Protein AF-A0A7V1PQP9-F1 (afdb_monomer)

Nearest PDB structures (foldseek):
  2hl7-assembly1_A  TM=8.740E-01  e=7.102E-02  Pseudomonas aeruginosa
  9dby-assembly1_M  TM=8.207E-01  e=6.586E+00  Homo sapiens
  2cr8-assembly1_A  TM=5.522E-01  e=7.020E+00  Homo sapiens

Structure (mmCIF, N/CA/C/O backbone):
data_AF-A0A7V1PQP9-F1
#
_entry.id   AF-A0A7V1PQP9-F1
#
loop_
_atom_site.group_PDB
_atom_site.id
_atom_site.type_symbol
_atom_site.label_atom_id
_atom_site.label_alt_id
_atom_site.label_comp_id
_atom_site.label_asym_id
_atom_site.label_entity_id
_atom_site.label_seq_id
_atom_site.pdbx_PDB_ins_code
_atom_site.Cartn_x
_atom_site.Cartn_y
_atom_site.Cartn_z
_atom_site.occupancy
_atom_site.B_iso_or_equiv
_atom_site.auth_seq_id
_atom_site.auth_comp_id
_atom_site.auth_asym_id
_atom_site.auth_atom_id
_atom_site.pdbx_PDB_model_num
ATOM 1 N N . MET A 1 1 ? -39.124 15.848 66.288 1.00 84.12 1 MET A N 1
ATOM 2 C CA . MET A 1 1 ? -38.885 15.617 67.729 1.00 84.12 1 MET A CA 1
ATOM 3 C C . MET A 1 1 ? -37.393 15.446 67.979 1.00 84.12 1 MET A C 1
ATOM 5 O O . MET A 1 1 ? -36.711 14.913 67.108 1.00 84.12 1 MET A O 1
ATOM 9 N N . LYS A 1 2 ? -36.866 15.907 69.118 1.00 90.12 2 LYS A N 1
ATOM 10 C CA . LYS A 1 2 ? -35.464 15.649 69.488 1.00 90.12 2 LYS A CA 1
ATOM 11 C C . LYS A 1 2 ? -35.349 14.283 70.155 1.00 90.12 2 LYS A C 1
ATOM 13 O O . LYS A 1 2 ? -36.202 13.921 70.957 1.00 90.12 2 LYS A O 1
ATOM 18 N N . CYS A 1 3 ? -34.314 13.527 69.805 1.00 91.19 3 CYS A N 1
ATOM 19 C CA . CYS A 1 3 ? -34.041 12.244 70.441 1.00 91.19 3 CYS A CA 1
ATOM 20 C C . CYS A 1 3 ? -33.545 12.439 71.876 1.00 91.19 3 CYS A C 1
ATOM 22 O O . CYS A 1 3 ? -32.554 13.130 72.073 1.00 91.19 3 CYS A O 1
ATOM 24 N N . SER A 1 4 ? -34.178 11.781 72.848 1.00 89.06 4 SER A N 1
ATOM 25 C CA . SER A 1 4 ? -33.763 11.798 74.259 1.00 89.06 4 SER A CA 1
ATOM 26 C C . SER A 1 4 ? -32.367 11.210 74.494 1.00 89.06 4 SER A C 1
ATOM 28 O O . SER A 1 4 ? -31.714 11.575 75.462 1.00 89.06 4 SER A O 1
ATOM 30 N N . ASN A 1 5 ? -31.897 10.326 73.607 1.00 90.81 5 ASN A N 1
ATOM 31 C CA . ASN A 1 5 ? -30.617 9.634 73.767 1.00 90.81 5 ASN A CA 1
ATOM 32 C C . ASN A 1 5 ? -29.427 10.364 73.109 1.00 90.81 5 ASN A C 1
ATOM 34 O O . ASN A 1 5 ? -28.323 10.352 73.634 1.00 90.81 5 ASN A O 1
ATOM 38 N N . CYS A 1 6 ? -29.618 11.004 71.949 1.00 92.62 6 CYS A N 1
ATOM 39 C CA . CYS A 1 6 ? -28.510 11.633 71.200 1.00 92.62 6 CYS A CA 1
ATOM 40 C C . CYS A 1 6 ? -28.783 13.068 70.733 1.00 92.62 6 CYS A C 1
ATOM 42 O O . CYS A 1 6 ? -27.999 13.632 69.975 1.00 92.62 6 CYS A O 1
ATOM 44 N N . ASN A 1 7 ? -29.913 13.656 71.133 1.00 90.12 7 ASN A N 1
ATOM 45 C CA . ASN A 1 7 ? -30.341 15.016 70.793 1.00 90.12 7 ASN A CA 1
ATOM 46 C C . ASN A 1 7 ? -30.524 15.331 69.297 1.00 90.12 7 ASN A C 1
ATOM 48 O O . ASN A 1 7 ? -30.863 16.464 68.951 1.00 90.12 7 ASN A O 1
ATOM 52 N N . THR A 1 8 ? -30.396 14.350 68.398 1.00 93.88 8 THR A N 1
ATOM 53 C CA . THR A 1 8 ? -30.657 14.542 66.965 1.00 93.88 8 THR A CA 1
ATOM 54 C C . THR A 1 8 ? -32.113 14.941 66.705 1.00 93.88 8 THR A C 1
ATOM 56 O O . THR A 1 8 ? -33.050 14.345 67.251 1.00 93.88 8 THR A O 1
ATOM 59 N N . GLN A 1 9 ? -32.308 15.933 65.832 1.00 93.31 9 GLN A N 1
ATOM 60 C CA . GLN A 1 9 ? -33.624 16.358 65.362 1.00 93.31 9 GLN A CA 1
ATOM 61 C C . GLN A 1 9 ? -34.168 15.352 64.336 1.00 93.31 9 GLN A C 1
ATOM 63 O O . GLN A 1 9 ? -33.623 15.201 63.248 1.00 93.31 9 GLN A O 1
ATOM 68 N N . ASN A 1 10 ? -35.261 14.679 64.686 1.00 89.38 10 ASN A N 1
ATOM 69 C CA . ASN A 1 10 ? -35.972 13.720 63.838 1.00 89.38 10 ASN A CA 1
ATOM 70 C C . ASN A 1 10 ? -37.313 14.297 63.362 1.00 89.38 10 ASN A C 1
ATOM 72 O O . ASN A 1 10 ? -37.837 15.242 63.971 1.00 89.38 10 ASN A O 1
ATOM 76 N N . LYS A 1 11 ? -37.912 13.711 62.315 1.00 89.00 11 LYS A N 1
ATOM 77 C CA . LYS A 1 11 ? -39.291 14.049 61.918 1.00 89.00 11 LYS A CA 1
ATOM 78 C C . LYS A 1 11 ? -40.266 13.663 63.041 1.00 89.00 11 LYS A C 1
ATOM 80 O O . LYS A 1 11 ? -39.960 12.816 63.878 1.00 89.00 11 LYS A O 1
ATOM 85 N N . SER A 1 12 ? -41.405 14.342 63.133 1.00 79.25 12 SER A N 1
ATOM 86 C CA . SER A 1 12 ? -42.381 14.167 64.224 1.00 79.25 12 SER A CA 1
ATOM 87 C C . SER A 1 12 ? -43.150 12.844 64.178 1.00 79.25 12 SER A C 1
ATOM 89 O O . SER A 1 12 ? -43.737 12.461 65.176 1.00 79.25 12 SER A O 1
ATOM 91 N N . ASP A 1 13 ? -43.124 12.145 63.050 1.00 81.75 13 ASP A N 1
ATOM 92 C CA . ASP A 1 13 ? -43.751 10.843 62.799 1.00 81.75 13 ASP A CA 1
ATOM 93 C C . ASP A 1 13 ? -42.739 9.681 62.797 1.00 81.75 13 ASP A C 1
ATOM 95 O O . ASP A 1 13 ? -43.087 8.526 62.544 1.00 81.75 13 ASP A O 1
ATOM 99 N N . SER A 1 14 ? -41.460 9.974 63.055 1.00 82.56 14 SER A N 1
ATOM 100 C CA . SER A 1 14 ? -40.412 8.955 63.073 1.00 82.56 14 SER A CA 1
ATOM 101 C C . SER A 1 14 ? -40.636 7.992 64.234 1.00 82.56 14 SER A C 1
ATOM 103 O O . SER A 1 14 ? -40.769 8.421 65.374 1.00 82.56 14 SER A O 1
ATOM 105 N N . LYS A 1 15 ? -40.628 6.684 63.954 1.00 89.06 15 LYS A N 1
ATOM 106 C CA . LYS A 1 15 ? -40.717 5.626 64.982 1.00 89.06 15 LYS A CA 1
ATOM 107 C C . LYS A 1 15 ? -39.369 5.328 65.648 1.00 89.06 15 LYS A C 1
ATOM 109 O O . LYS A 1 15 ? -39.320 4.745 66.727 1.00 89.06 15 LYS A O 1
ATOM 114 N N . VAL A 1 16 ? -38.269 5.716 64.999 1.00 91.94 16 VAL A N 1
ATOM 115 C CA . VAL A 1 16 ? -36.890 5.453 65.435 1.00 91.94 16 VAL A CA 1
ATOM 116 C C . VAL A 1 16 ? -36.002 6.652 65.094 1.00 91.94 16 VAL A C 1
ATOM 118 O O . VAL A 1 16 ? -36.220 7.310 64.077 1.00 91.94 16 VAL A O 1
ATOM 121 N N . CYS A 1 17 ? -35.011 6.946 65.937 1.00 91.12 17 CYS A N 1
ATOM 122 C CA . CYS A 1 17 ? -34.023 7.992 65.696 1.00 91.12 17 CYS A CA 1
ATOM 123 C C . CYS A 1 17 ? -33.083 7.623 64.540 1.00 91.12 17 CYS A C 1
ATOM 125 O O . CYS A 1 17 ? -32.453 6.566 64.573 1.00 91.12 17 CYS A O 1
ATOM 127 N N . ILE A 1 18 ? -32.915 8.533 63.578 1.00 90.56 18 ILE A N 1
ATOM 128 C CA . ILE A 1 18 ? -32.059 8.340 62.398 1.00 90.56 18 ILE A CA 1
ATOM 129 C C . ILE A 1 18 ? -30.568 8.205 62.730 1.00 90.56 18 ILE A C 1
ATOM 131 O O . ILE A 1 18 ? -29.823 7.665 61.924 1.00 90.56 18 ILE A O 1
ATOM 135 N N . ASN A 1 19 ? -30.129 8.716 63.884 1.00 87.75 19 ASN A N 1
ATOM 136 C CA . ASN A 1 19 ? -28.709 8.784 64.228 1.00 87.75 19 ASN A CA 1
ATOM 137 C C . ASN A 1 19 ? -28.269 7.671 65.189 1.00 87.75 19 ASN A C 1
ATOM 139 O O . ASN A 1 19 ? -27.222 7.072 64.990 1.00 87.75 19 ASN A O 1
ATOM 143 N N . CYS A 1 20 ? -29.060 7.365 66.222 1.00 91.62 20 CYS A N 1
ATOM 144 C CA . CYS A 1 20 ? -28.665 6.387 67.247 1.00 91.62 20 CYS A CA 1
ATOM 145 C C . CYS A 1 20 ? -29.559 5.142 67.328 1.00 91.62 20 CYS A C 1
ATOM 147 O O . CYS A 1 20 ? -29.330 4.288 68.179 1.00 91.62 20 CYS A O 1
ATOM 149 N N . GLY A 1 21 ? -30.609 5.040 66.505 1.00 86.25 21 GLY A N 1
ATOM 150 C CA . GLY A 1 21 ? -31.500 3.874 66.508 1.00 86.25 21 GLY A CA 1
ATOM 151 C C . GLY A 1 21 ? -32.444 3.767 67.716 1.00 86.25 21 GLY A C 1
ATOM 152 O O . GLY A 1 21 ? -33.155 2.773 67.845 1.00 86.25 21 GLY A O 1
ATOM 153 N N . HIS A 1 22 ? -32.495 4.775 68.595 1.00 89.62 22 HIS A N 1
ATOM 154 C CA . HIS A 1 22 ? -33.421 4.802 69.733 1.00 89.62 22 HIS A CA 1
ATOM 155 C C . HIS A 1 22 ? -34.880 4.859 69.252 1.00 89.62 22 HIS A C 1
ATOM 157 O O . HIS A 1 22 ? -35.242 5.754 68.485 1.00 89.62 22 HIS A O 1
ATOM 163 N N . LYS A 1 23 ? -35.721 3.921 69.702 1.00 90.44 23 LYS A N 1
ATOM 164 C CA . LYS A 1 23 ? -37.155 3.887 69.373 1.00 90.44 23 LYS A CA 1
ATOM 165 C C . LYS A 1 23 ? -37.903 4.969 70.144 1.00 90.44 23 LYS A C 1
ATOM 167 O O . LYS A 1 23 ? -37.612 5.208 71.310 1.00 90.44 23 LYS A O 1
ATOM 172 N N . PHE A 1 24 ? -38.850 5.629 69.497 1.00 85.62 24 PHE A N 1
ATOM 173 C CA . PHE A 1 24 ? -39.747 6.559 70.174 1.00 85.62 24 PHE A CA 1
ATOM 174 C C . PHE A 1 24 ? -40.968 5.778 70.655 1.00 85.62 24 PHE A C 1
ATOM 176 O O . PHE A 1 24 ? -41.571 5.046 69.871 1.00 85.62 24 PHE A O 1
ATOM 183 N N . GLU A 1 25 ? -41.306 5.893 71.936 1.00 76.19 25 GLU A N 1
ATOM 184 C CA . GLU A 1 25 ? -42.534 5.308 72.471 1.00 76.19 25 GLU A CA 1
ATOM 185 C C . GLU A 1 25 ? -43.719 6.051 71.847 1.00 76.19 25 GLU A C 1
ATOM 187 O O . GLU A 1 25 ? -43.889 7.258 72.029 1.00 76.19 25 GLU A O 1
ATOM 192 N N . THR A 1 26 ? -44.496 5.355 71.018 1.00 64.06 26 THR A N 1
ATOM 193 C CA . THR A 1 26 ? -45.727 5.900 70.450 1.00 64.06 26 THR A CA 1
ATOM 194 C C . THR A 1 26 ? -46.783 5.921 71.542 1.00 64.06 26 THR A C 1
ATOM 196 O O . THR A 1 26 ? -47.067 4.892 72.151 1.00 64.06 26 THR A O 1
ATOM 199 N N . ALA A 1 27 ? -47.354 7.096 71.788 1.00 46.62 27 ALA A N 1
ATOM 200 C CA . ALA A 1 27 ? -48.480 7.268 72.688 1.00 46.62 27 ALA A CA 1
ATOM 201 C C . ALA A 1 27 ? -49.741 6.620 72.091 1.00 46.62 27 ALA A C 1
ATOM 203 O O . ALA A 1 27 ? -50.547 7.302 71.470 1.00 46.62 27 ALA A O 1
ATOM 204 N N . ASP A 1 28 ? -49.913 5.317 72.296 1.00 48.81 28 ASP A N 1
ATOM 205 C CA . ASP A 1 28 ? -51.232 4.686 72.299 1.00 48.81 28 ASP A CA 1
ATOM 206 C C . ASP A 1 28 ? -51.673 4.585 73.762 1.00 48.81 28 ASP A C 1
ATOM 208 O O . ASP A 1 28 ? -51.460 3.573 74.423 1.00 48.81 28 ASP A O 1
ATOM 212 N N . ASN A 1 29 ? -52.245 5.669 74.290 1.00 47.72 29 ASN A N 1
ATOM 213 C CA . ASN A 1 29 ? -52.924 5.649 75.582 1.00 47.72 29 ASN A CA 1
ATOM 214 C C . ASN A 1 29 ? -54.372 6.128 75.421 1.00 47.72 29 ASN A C 1
ATOM 216 O O . ASN A 1 29 ? -54.618 7.173 74.824 1.00 47.72 29 ASN A O 1
ATOM 220 N N . ASN A 1 30 ? -55.271 5.387 76.076 1.00 41.75 30 ASN A N 1
ATOM 221 C CA . ASN A 1 30 ? -56.674 5.668 76.403 1.00 41.75 30 ASN A CA 1
ATOM 222 C C . ASN A 1 30 ? -57.764 5.344 75.371 1.00 41.75 30 ASN A C 1
ATOM 224 O O . ASN A 1 30 ? -58.141 6.169 74.546 1.00 41.75 30 ASN A O 1
ATOM 228 N N . VAL A 1 31 ? -58.437 4.211 75.607 1.00 40.84 31 VAL A N 1
ATOM 229 C CA . VAL A 1 31 ? -59.905 4.209 75.695 1.00 40.84 31 VAL A CA 1
ATOM 230 C C . VAL A 1 31 ? -60.305 3.571 77.027 1.00 40.84 31 VAL A C 1
ATOM 232 O O . VAL A 1 31 ? -60.071 2.386 77.262 1.00 40.84 31 VAL A O 1
ATOM 235 N N . GLU A 1 32 ? -60.894 4.385 77.903 1.00 40.34 32 GLU A N 1
ATOM 236 C CA . GLU A 1 32 ? -61.619 3.956 79.096 1.00 40.34 32 GLU A CA 1
ATOM 237 C C . GLU A 1 32 ? -62.921 3.224 78.721 1.00 40.34 32 GLU A C 1
ATOM 239 O O . GLU A 1 32 ? -63.722 3.693 77.920 1.00 40.34 32 GLU A O 1
ATOM 244 N N . THR A 1 33 ? -63.117 2.082 79.385 1.00 43.31 33 THR A N 1
ATOM 245 C CA . THR A 1 33 ? -64.375 1.441 79.811 1.00 43.31 33 THR A CA 1
ATOM 246 C C . THR A 1 33 ? -65.550 1.281 78.833 1.00 43.31 33 THR A C 1
ATOM 248 O O . THR A 1 33 ? -66.317 2.207 78.595 1.00 43.31 33 THR A O 1
ATOM 251 N N . ILE A 1 34 ? -65.879 0.016 78.534 1.00 41.22 34 ILE A N 1
ATOM 252 C CA . ILE A 1 34 ? -67.267 -0.473 78.603 1.00 41.22 34 ILE A CA 1
ATOM 253 C C . ILE A 1 34 ? -67.269 -1.754 79.448 1.00 41.22 34 ILE A C 1
ATOM 255 O O . ILE A 1 34 ? -66.639 -2.749 79.097 1.00 41.22 34 ILE A O 1
ATOM 259 N N . LYS A 1 35 ? -67.973 -1.725 80.587 1.00 47.19 35 LYS A N 1
ATOM 260 C CA . LYS A 1 35 ? -68.269 -2.915 81.397 1.00 47.19 35 LYS A CA 1
ATOM 261 C C . LYS A 1 35 ? -69.233 -3.808 80.612 1.00 47.19 35 LYS A C 1
ATOM 263 O O . LYS A 1 35 ? -70.394 -3.439 80.455 1.00 47.19 35 LYS A O 1
ATOM 268 N N . VAL A 1 36 ? -68.792 -4.988 80.182 1.00 45.19 36 VAL A N 1
ATOM 269 C CA . VAL A 1 36 ? -69.693 -6.037 79.683 1.00 45.19 36 VAL A CA 1
ATOM 270 C C . VAL A 1 36 ? -69.665 -7.206 80.661 1.00 45.19 36 VAL A C 1
ATOM 272 O O . VAL A 1 36 ? -68.611 -7.644 81.113 1.00 45.19 36 VAL A O 1
ATOM 275 N N . LYS A 1 37 ? -70.866 -7.614 81.071 1.00 38.66 37 LYS A N 1
ATOM 276 C CA . LYS A 1 37 ? -71.140 -8.598 82.116 1.00 38.66 37 LYS A CA 1
ATOM 277 C C . LYS A 1 37 ? -70.693 -10.004 81.701 1.00 38.66 37 LYS A C 1
ATOM 279 O O . LYS A 1 37 ? -70.871 -10.405 80.558 1.00 38.66 37 LYS A O 1
ATOM 284 N N . ASN A 1 38 ? -70.190 -10.718 82.705 1.00 41.91 38 ASN A N 1
ATOM 285 C CA . ASN A 1 38 ? -70.059 -12.170 82.844 1.00 41.91 38 ASN A CA 1
ATOM 286 C C . ASN A 1 38 ? -71.058 -12.982 81.998 1.00 41.91 38 ASN A C 1
ATOM 288 O O . ASN A 1 38 ? -72.256 -12.845 82.240 1.00 41.91 38 ASN A O 1
ATOM 292 N N . ILE A 1 39 ? -70.569 -13.877 81.129 1.00 39.72 39 ILE A N 1
ATOM 293 C CA . ILE A 1 39 ? -71.235 -15.136 80.740 1.00 39.72 39 ILE A CA 1
ATOM 294 C C . ILE A 1 39 ? -70.146 -16.206 80.542 1.00 39.72 39 ILE A C 1
ATOM 296 O O . ILE A 1 39 ? -69.063 -15.926 80.037 1.00 39.72 39 ILE A O 1
ATOM 300 N N . GLN A 1 40 ? -70.442 -17.397 81.054 1.00 38.47 40 GLN A N 1
ATOM 301 C CA . GLN A 1 40 ? -69.579 -18.551 81.287 1.00 38.47 40 GLN A CA 1
ATOM 302 C C . GLN A 1 40 ? -68.979 -19.197 80.026 1.00 38.47 40 GLN A C 1
ATOM 304 O O . GLN A 1 40 ? -69.622 -19.262 78.989 1.00 38.47 40 GLN A O 1
ATOM 309 N N . SER A 1 41 ? -67.764 -19.730 80.216 1.00 38.66 41 SER A N 1
ATOM 310 C CA . SER A 1 41 ? -67.263 -21.039 79.761 1.00 38.66 41 SER A CA 1
ATOM 311 C C . SER A 1 41 ? -67.890 -21.653 78.505 1.00 38.66 41 SER A C 1
ATOM 313 O O . SER A 1 41 ? -68.956 -22.251 78.601 1.00 38.66 41 SER A O 1
ATOM 315 N N . GLU A 1 42 ? -67.098 -21.759 77.439 1.00 40.22 42 GLU A N 1
ATOM 316 C CA . GLU A 1 42 ? -66.997 -23.020 76.701 1.00 40.22 42 GLU A CA 1
ATOM 317 C C . GLU A 1 42 ? -65.622 -23.133 76.035 1.00 40.22 42 GLU A C 1
ATOM 319 O O . GLU A 1 42 ? -65.093 -22.175 75.469 1.00 40.22 42 GLU A O 1
ATOM 324 N N . ASN A 1 43 ? -65.000 -24.292 76.240 1.00 38.06 43 ASN A N 1
ATOM 325 C CA . ASN A 1 43 ? -63.728 -24.678 75.652 1.00 38.06 43 ASN A CA 1
ATOM 326 C C . ASN A 1 43 ? -63.932 -24.835 74.154 1.00 38.06 43 ASN A C 1
ATOM 328 O O . ASN A 1 43 ? -64.826 -25.587 73.813 1.00 38.06 43 ASN A O 1
ATOM 332 N N . ASP A 1 44 ? -63.086 -24.239 73.313 1.00 38.94 44 ASP A N 1
ATOM 333 C CA . ASP A 1 44 ? -62.804 -24.788 71.984 1.00 38.94 44 ASP A CA 1
ATOM 334 C C . ASP A 1 44 ? -61.446 -24.289 71.459 1.00 38.94 44 ASP A C 1
ATOM 336 O O . ASP A 1 44 ? -61.210 -23.113 71.188 1.00 38.94 44 ASP A O 1
ATOM 340 N N . GLU A 1 45 ? -60.526 -25.249 71.433 1.00 36.25 45 GLU A N 1
ATOM 341 C CA . GLU A 1 45 ? -59.443 -25.485 70.480 1.00 36.25 45 GLU A CA 1
ATOM 342 C C . GLU A 1 45 ? -58.819 -24.288 69.729 1.00 36.25 45 GLU A C 1
ATOM 344 O O . GLU A 1 45 ? -59.333 -23.734 68.757 1.00 36.25 45 GLU A O 1
ATOM 349 N N . TYR A 1 46 ? -57.592 -23.955 70.134 1.00 37.41 46 TYR A N 1
ATOM 350 C CA . TYR A 1 46 ? -56.730 -22.969 69.491 1.00 37.41 46 TYR A CA 1
ATOM 351 C C . TYR A 1 46 ? -56.291 -23.428 68.085 1.00 37.41 46 TYR A C 1
ATOM 353 O O . TYR A 1 46 ? -55.346 -24.205 67.945 1.00 37.41 46 TYR A O 1
ATOM 361 N N . GLN A 1 47 ? -56.914 -22.890 67.029 1.00 44.28 47 GLN A N 1
ATOM 362 C CA . GLN A 1 47 ? -56.405 -22.989 65.655 1.00 44.28 47 GLN A CA 1
ATOM 363 C C . GLN A 1 47 ? -55.766 -21.669 65.196 1.00 44.28 47 GLN A C 1
ATOM 365 O O . GLN A 1 47 ? -56.418 -20.646 64.971 1.00 44.28 47 GLN A O 1
ATOM 370 N N . ALA A 1 48 ? -54.440 -21.700 65.040 1.00 41.38 48 ALA A N 1
ATOM 371 C CA . ALA A 1 48 ? -53.638 -20.588 64.548 1.00 41.38 48 ALA A CA 1
ATOM 372 C C . ALA A 1 48 ? -53.924 -20.311 63.060 1.00 41.38 48 ALA A C 1
ATOM 374 O O . ALA A 1 48 ? -53.442 -21.008 62.165 1.00 4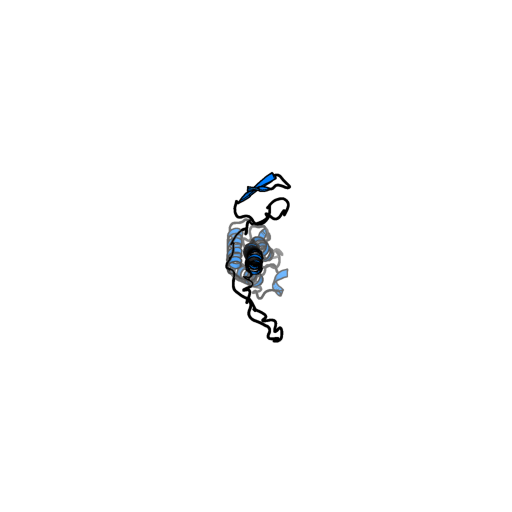1.38 48 ALA A O 1
ATOM 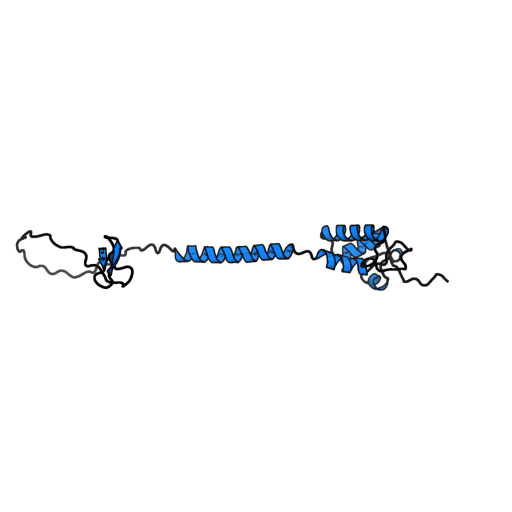375 N N . HIS A 1 49 ? -54.666 -19.244 62.774 1.00 48.34 49 HIS A N 1
ATOM 376 C CA . HIS A 1 49 ? -54.883 -18.754 61.417 1.00 48.34 49 HIS A CA 1
ATOM 377 C C . HIS A 1 49 ? -53.633 -18.004 60.922 1.00 48.34 49 HIS A C 1
ATOM 379 O O . HIS A 1 49 ? -53.400 -16.835 61.232 1.00 48.34 49 HIS A O 1
ATOM 385 N N . LYS A 1 50 ? -52.802 -18.671 60.111 1.00 40.62 50 LYS A N 1
ATOM 386 C CA . LYS A 1 50 ? -51.716 -18.011 59.371 1.00 40.62 50 LYS A CA 1
ATOM 387 C C . LYS A 1 50 ? -52.310 -17.084 58.304 1.00 40.62 50 LYS A C 1
ATOM 389 O O . LYS A 1 50 ? -52.658 -17.525 57.211 1.00 40.62 50 LYS A O 1
ATOM 394 N N . LYS A 1 51 ? -52.378 -15.777 58.583 1.00 41.06 51 LYS A N 1
ATOM 395 C CA . LYS A 1 51 ? -52.531 -14.757 57.533 1.00 41.06 51 LYS A CA 1
ATOM 396 C C . LYS A 1 51 ? -51.251 -14.721 56.697 1.00 41.06 51 LYS A C 1
ATOM 398 O O . LYS A 1 51 ? -50.258 -14.117 57.092 1.00 41.06 51 LYS A O 1
ATOM 403 N N . TYR A 1 52 ? -51.278 -15.345 55.524 1.00 43.62 52 TYR A N 1
ATOM 404 C CA . TYR A 1 52 ? -50.272 -15.104 54.495 1.00 43.62 52 TYR A CA 1
ATOM 405 C C . TYR A 1 52 ? -50.465 -13.690 53.933 1.00 43.62 52 TYR A C 1
ATOM 407 O O . TYR A 1 52 ? -51.337 -13.451 53.101 1.00 43.62 52 TYR A O 1
ATOM 415 N N . VAL A 1 53 ? -49.638 -12.739 54.370 1.00 52.12 53 VAL A N 1
ATOM 416 C CA . VAL A 1 53 ? -49.438 -11.491 53.626 1.00 52.12 53 VAL A CA 1
ATOM 417 C C . VAL A 1 53 ? -48.517 -11.826 52.457 1.00 52.12 53 VAL A C 1
ATOM 419 O O . VAL A 1 53 ? -47.328 -12.075 52.643 1.00 52.12 53 VAL A O 1
ATOM 422 N N . LYS A 1 54 ? -49.068 -11.868 51.239 1.00 45.16 54 LYS A N 1
ATOM 423 C CA . LYS A 1 54 ? -48.284 -11.973 50.003 1.00 45.16 54 LYS A CA 1
ATOM 424 C C . LYS A 1 54 ? -47.492 -10.675 49.825 1.00 45.16 54 LYS A C 1
ATOM 426 O O . LYS A 1 54 ? -47.964 -9.726 49.203 1.00 45.16 54 LYS A O 1
ATOM 431 N N . GLY A 1 55 ? -46.302 -10.626 50.417 1.00 50.50 55 GLY A N 1
ATOM 432 C CA . GLY A 1 55 ? -45.328 -9.575 50.172 1.00 50.50 55 GLY A CA 1
ATOM 433 C C . GLY A 1 55 ? -44.924 -9.615 48.704 1.00 50.50 55 GLY A C 1
ATOM 434 O O . GLY A 1 55 ? -44.345 -10.592 48.234 1.00 50.50 55 GLY A O 1
ATOM 435 N N . LYS A 1 56 ? -45.250 -8.560 47.960 1.00 57.03 56 LYS A N 1
ATOM 436 C CA . LYS A 1 56 ? -44.563 -8.287 46.702 1.00 57.03 56 LYS A CA 1
ATOM 437 C C . LYS A 1 56 ? -43.165 -7.837 47.122 1.00 57.03 56 LYS A C 1
ATOM 439 O O . LYS A 1 56 ? -43.016 -6.714 47.594 1.00 57.03 56 LYS A O 1
ATOM 444 N N . ASN A 1 57 ? -42.166 -8.710 47.025 1.00 56.66 57 ASN A N 1
ATOM 445 C CA . ASN A 1 57 ? -40.777 -8.262 47.046 1.00 56.66 57 ASN A CA 1
ATOM 446 C C . ASN A 1 57 ? -40.597 -7.404 45.789 1.00 56.66 57 ASN A C 1
ATOM 448 O O . ASN A 1 57 ? -40.421 -7.936 44.698 1.00 56.66 57 ASN A O 1
ATOM 452 N N . PHE A 1 58 ? -40.792 -6.089 45.914 1.00 52.44 58 PHE A N 1
ATOM 453 C CA . PHE A 1 58 ? -40.582 -5.163 44.811 1.00 52.44 58 PHE A CA 1
ATOM 454 C C . PHE A 1 58 ? -39.073 -5.001 44.649 1.00 52.44 58 PHE A C 1
ATOM 456 O O . PHE A 1 58 ? -38.381 -4.476 45.521 1.00 52.44 58 PHE A O 1
ATOM 463 N N . ASP A 1 59 ? -38.582 -5.576 43.562 1.00 59.28 59 ASP A N 1
ATOM 464 C CA . ASP A 1 59 ? -37.199 -5.958 43.329 1.00 59.28 59 ASP A CA 1
ATOM 465 C C . ASP A 1 59 ? -36.339 -4.759 42.880 1.00 59.28 59 ASP A C 1
ATOM 467 O O . ASP A 1 59 ? -35.804 -4.706 41.778 1.00 59.28 59 ASP A O 1
ATOM 471 N N . ILE A 1 60 ? -36.225 -3.742 43.741 1.00 53.12 60 ILE A N 1
ATOM 472 C CA . ILE A 1 60 ? -35.491 -2.492 43.458 1.00 53.12 60 ILE A CA 1
ATOM 473 C C . ILE A 1 60 ? -33.988 -2.760 43.246 1.00 53.12 60 ILE A C 1
ATOM 475 O O . ILE A 1 60 ? -33.322 -2.080 42.465 1.00 53.12 60 ILE A O 1
ATOM 479 N N . LEU A 1 61 ? -33.444 -3.780 43.917 1.00 53.88 61 LEU A N 1
ATOM 480 C CA . LEU A 1 61 ? -32.036 -4.177 43.807 1.00 53.88 61 LEU A CA 1
ATOM 481 C C . LEU A 1 61 ? -31.696 -4.789 42.439 1.00 53.88 61 LEU A C 1
ATOM 483 O O . LEU A 1 61 ? -30.561 -4.653 41.974 1.00 53.88 61 LEU A O 1
ATOM 487 N N . THR A 1 62 ? -32.667 -5.411 41.772 1.00 54.56 62 THR A N 1
ATOM 488 C CA . THR A 1 62 ? -32.482 -6.013 40.446 1.00 54.56 62 THR A CA 1
ATOM 489 C C . THR A 1 62 ? -32.521 -4.950 39.343 1.00 54.56 62 THR A C 1
ATOM 491 O O . THR A 1 62 ? -31.692 -4.997 38.434 1.00 54.56 62 THR A O 1
ATOM 494 N N . GLU A 1 63 ? -33.355 -3.916 39.492 1.00 54.12 63 GLU A N 1
ATOM 495 C CA . GLU A 1 63 ? -33.408 -2.743 38.601 1.00 54.12 63 GLU A CA 1
ATOM 496 C C . GLU A 1 63 ? -32.087 -1.932 38.624 1.00 54.12 63 GLU A C 1
ATOM 498 O O . GLU A 1 63 ? -31.536 -1.557 37.587 1.00 54.12 63 GLU A O 1
ATOM 503 N N . LEU A 1 64 ? -31.504 -1.729 39.816 1.00 53.56 64 LEU A N 1
ATOM 504 C CA . LEU A 1 64 ? -30.245 -0.988 40.019 1.00 53.56 64 LEU A CA 1
ATOM 505 C C . LEU A 1 64 ? -28.992 -1.743 39.547 1.00 53.56 64 LEU A C 1
ATOM 507 O O . LEU A 1 64 ? -28.049 -1.133 39.031 1.00 53.56 64 LEU A O 1
ATOM 511 N N . ARG A 1 65 ? -28.961 -3.070 39.721 1.00 55.97 65 ARG A N 1
ATOM 512 C CA . ARG A 1 65 ? -27.872 -3.925 39.226 1.00 55.97 65 ARG A CA 1
ATOM 513 C C . ARG A 1 65 ? -27.871 -3.971 37.699 1.00 55.97 65 ARG A C 1
ATOM 515 O O . ARG A 1 65 ? -26.802 -3.884 37.099 1.00 55.97 65 ARG A O 1
ATOM 522 N N . ASN A 1 66 ? -29.049 -4.016 37.081 1.00 62.09 66 ASN A N 1
ATOM 523 C CA . ASN A 1 66 ? -29.176 -3.994 35.630 1.00 62.09 66 ASN A CA 1
ATOM 524 C C . ASN A 1 66 ? -28.656 -2.676 35.041 1.00 62.09 66 ASN A C 1
ATOM 526 O O . ASN A 1 66 ? -27.867 -2.732 34.109 1.00 62.09 66 ASN A O 1
ATOM 530 N N . HIS A 1 67 ? -28.955 -1.506 35.620 1.00 67.19 67 HIS A N 1
ATOM 531 C CA . HIS A 1 67 ? -28.439 -0.231 35.093 1.00 67.19 67 HIS A CA 1
ATOM 532 C C . HIS A 1 67 ? -26.898 -0.143 35.102 1.00 67.19 67 HIS A C 1
ATOM 534 O O . HIS A 1 67 ? -26.306 0.320 34.129 1.00 67.19 67 HIS A O 1
ATOM 540 N N . LYS A 1 68 ? -26.225 -0.630 36.160 1.00 75.00 68 LYS A N 1
ATOM 541 C CA . LYS A 1 68 ? -24.745 -0.665 36.222 1.00 75.00 68 LYS A CA 1
ATOM 542 C C . LYS A 1 68 ? -24.126 -1.686 35.259 1.00 75.00 68 LYS A C 1
ATOM 544 O O . LYS A 1 68 ? -23.029 -1.464 34.755 1.00 75.00 68 LYS A O 1
ATOM 549 N N . ILE A 1 69 ? -24.815 -2.798 35.007 1.00 76.88 69 ILE A N 1
ATOM 550 C CA . ILE A 1 69 ? -24.388 -3.801 34.023 1.00 76.88 69 ILE A CA 1
ATOM 551 C C . ILE A 1 69 ? -24.586 -3.261 32.600 1.00 76.88 69 ILE A C 1
ATOM 553 O O . ILE A 1 69 ? -23.680 -3.363 31.778 1.00 76.88 69 ILE A O 1
ATOM 557 N N . PHE A 1 70 ? -25.721 -2.619 32.318 1.00 78.75 70 PHE A N 1
ATOM 558 C CA . PHE A 1 70 ? -26.015 -2.016 31.017 1.00 78.75 70 PHE A CA 1
ATOM 559 C C . PHE A 1 70 ? -25.019 -0.915 30.648 1.00 78.75 70 PHE A C 1
ATOM 561 O O . PHE A 1 70 ? -24.539 -0.896 29.517 1.00 78.75 70 PHE A O 1
ATOM 568 N N . THR A 1 71 ? -24.650 -0.036 31.586 1.00 82.62 71 THR A N 1
ATOM 569 C CA . THR A 1 71 ? -23.637 0.998 31.319 1.00 82.62 71 THR A CA 1
ATOM 570 C C . THR A 1 71 ? -22.259 0.398 31.048 1.00 82.62 71 THR A C 1
ATOM 572 O O . THR A 1 71 ? -21.579 0.843 30.126 1.00 82.62 71 THR A O 1
ATOM 575 N N . ALA A 1 72 ? -21.855 -0.642 31.783 1.00 83.69 72 ALA A N 1
ATOM 576 C CA . ALA A 1 72 ? -20.591 -1.334 31.536 1.00 83.69 72 ALA A CA 1
ATOM 577 C C . ALA A 1 72 ? -20.560 -2.005 30.150 1.00 83.69 72 ALA A C 1
ATOM 579 O O . ALA A 1 72 ? -19.592 -1.847 29.407 1.00 83.69 72 ALA A O 1
ATOM 580 N N . VAL A 1 73 ? -21.640 -2.692 29.766 1.00 89.06 73 VAL A N 1
ATOM 581 C CA . VAL A 1 73 ? -21.778 -3.322 28.443 1.00 89.06 73 VAL A CA 1
ATOM 582 C C . VAL A 1 73 ? -21.762 -2.270 27.331 1.00 89.06 73 VAL A C 1
ATOM 584 O O . VAL A 1 73 ? -21.057 -2.442 26.339 1.00 89.06 73 VAL A O 1
ATOM 587 N N . ALA A 1 74 ? -22.460 -1.146 27.513 1.00 89.25 74 ALA A N 1
ATOM 588 C CA . ALA A 1 74 ? -22.469 -0.050 26.549 1.00 89.25 74 ALA A CA 1
ATOM 589 C C . ALA A 1 74 ? -21.074 0.559 26.339 1.00 89.25 74 ALA A C 1
ATOM 591 O O . ALA A 1 74 ? -20.704 0.829 25.199 1.00 89.25 74 ALA A O 1
ATOM 592 N N . ILE A 1 75 ? -20.270 0.726 27.396 1.00 92.44 75 ILE A N 1
ATOM 593 C CA . ILE A 1 75 ? -18.889 1.229 27.289 1.00 92.44 75 ILE A CA 1
ATOM 594 C C . ILE A 1 75 ? -17.996 0.231 26.549 1.00 92.44 75 ILE A C 1
ATOM 596 O O . ILE A 1 75 ? -17.237 0.643 25.677 1.00 92.44 75 ILE A O 1
ATOM 600 N N . ILE A 1 76 ? -18.098 -1.069 26.847 1.00 93.69 76 ILE A N 1
ATOM 601 C CA . ILE A 1 76 ? -17.315 -2.108 26.155 1.00 93.69 76 ILE A CA 1
ATOM 602 C C . ILE A 1 76 ? -17.670 -2.139 24.665 1.00 93.69 76 ILE A C 1
ATOM 604 O O . ILE A 1 76 ? -16.776 -2.147 23.823 1.00 93.69 76 ILE A O 1
ATOM 608 N N . ILE A 1 77 ? -18.963 -2.100 24.333 1.00 93.75 77 ILE A N 1
ATOM 609 C CA . ILE A 1 77 ? -19.437 -2.073 22.945 1.00 93.75 77 ILE A CA 1
ATOM 610 C C . ILE A 1 77 ? -18.953 -0.798 22.247 1.00 93.75 77 ILE A C 1
ATOM 612 O O . ILE A 1 77 ? -18.348 -0.875 21.182 1.00 93.75 77 ILE A O 1
ATOM 616 N N . THR A 1 78 ? -19.151 0.371 22.861 1.00 90.62 78 THR A N 1
ATOM 617 C CA . THR A 1 78 ? -18.725 1.662 22.296 1.00 90.62 78 THR A CA 1
ATOM 618 C C . THR A 1 78 ? -17.207 1.718 22.115 1.00 90.62 78 THR A C 1
ATOM 620 O O . THR A 1 78 ? -16.731 2.166 21.078 1.00 90.62 78 THR A O 1
ATOM 623 N N . GLY A 1 79 ? -16.439 1.208 23.078 1.00 92.50 79 GLY A N 1
ATOM 624 C CA . GLY A 1 79 ? -14.984 1.104 23.004 1.00 92.50 79 GLY A CA 1
ATOM 625 C C . GLY A 1 79 ? -14.512 0.138 21.918 1.00 92.50 79 GLY A C 1
ATOM 626 O O . GLY A 1 79 ? -13.560 0.448 21.211 1.00 92.50 79 GLY A O 1
ATOM 627 N N . TYR A 1 80 ? -15.201 -0.988 21.720 1.00 91.38 80 TYR A N 1
ATOM 628 C CA . TYR A 1 80 ? -14.932 -1.910 20.614 1.00 91.38 80 TYR A CA 1
ATOM 629 C C . TYR A 1 80 ? -15.214 -1.261 19.251 1.00 91.38 80 TYR A C 1
ATOM 631 O O . TYR A 1 80 ? -14.379 -1.335 18.350 1.00 91.38 80 TYR A O 1
ATOM 639 N N . PHE A 1 81 ? -16.342 -0.557 19.112 1.00 90.50 81 PHE A N 1
ATOM 640 C CA . PHE A 1 81 ? -16.653 0.220 17.908 1.00 90.50 81 PHE A CA 1
ATOM 641 C C . PHE A 1 81 ? -15.635 1.343 17.661 1.00 90.50 81 PHE A C 1
ATOM 643 O O . PHE A 1 81 ? -15.228 1.558 16.523 1.00 90.50 81 PHE A O 1
ATOM 650 N N . PHE A 1 82 ? -15.172 2.024 18.710 1.00 85.69 82 PHE A N 1
ATOM 651 C CA . PHE A 1 82 ? -14.133 3.050 18.605 1.00 85.69 82 PHE A CA 1
ATOM 652 C C . PHE A 1 82 ? -12.765 2.458 18.233 1.00 85.69 82 PHE A C 1
ATOM 654 O O . PHE A 1 82 ? -12.054 3.018 17.407 1.00 85.69 82 PHE A O 1
ATOM 661 N N . TYR A 1 83 ? -12.414 1.288 18.774 1.00 81.62 83 TYR A N 1
ATOM 662 C CA . TYR A 1 83 ? -11.202 0.553 18.405 1.00 81.62 83 TYR A CA 1
ATOM 663 C C . TYR A 1 83 ? -11.215 0.115 16.932 1.00 81.62 83 TYR A C 1
ATOM 665 O O . TYR A 1 83 ? -10.189 0.195 16.257 1.00 81.62 83 TYR A O 1
ATOM 673 N N . GLN A 1 84 ? -12.377 -0.286 16.405 1.00 74.88 84 GLN A N 1
ATOM 674 C CA . GLN A 1 84 ? -12.560 -0.570 14.973 1.00 74.88 84 GLN A CA 1
ATOM 675 C C . GLN A 1 84 ? -12.349 0.680 14.098 1.00 74.88 84 GLN A C 1
ATOM 677 O O . GLN A 1 84 ? -11.994 0.548 12.931 1.00 74.88 84 GLN A O 1
ATOM 682 N N . ALA A 1 85 ? -12.531 1.880 14.656 1.00 73.75 85 ALA A N 1
ATOM 683 C CA . ALA A 1 85 ? -12.320 3.154 13.972 1.00 73.75 85 ALA A CA 1
ATOM 684 C C . ALA A 1 85 ? -10.878 3.695 14.085 1.00 73.75 85 ALA A C 1
ATOM 686 O O . ALA A 1 85 ? -10.604 4.788 13.588 1.00 73.75 85 ALA A O 1
ATOM 687 N N . LEU A 1 86 ? -9.945 2.966 14.718 1.00 74.75 86 LEU A N 1
ATOM 688 C CA . LEU A 1 86 ? -8.538 3.373 14.766 1.00 74.75 86 LEU A CA 1
ATOM 689 C C . LEU A 1 86 ? -7.881 3.254 13.373 1.00 74.75 86 LEU A C 1
ATOM 691 O O . LEU A 1 86 ? -8.034 2.223 12.711 1.00 74.75 86 LEU A O 1
ATOM 695 N N . PRO A 1 87 ? -7.114 4.269 12.929 1.00 67.19 87 PRO A N 1
ATOM 696 C CA . PRO A 1 87 ? -6.513 4.296 11.599 1.00 67.19 87 PRO A CA 1
ATOM 697 C C . PRO A 1 87 ? -5.359 3.285 11.502 1.00 67.19 87 PRO A C 1
ATOM 699 O O . PRO A 1 87 ? -4.254 3.521 11.983 1.00 67.19 87 PRO A O 1
ATOM 702 N N . LYS A 1 88 ? -5.632 2.128 10.887 1.00 64.06 88 LYS A N 1
ATOM 703 C CA . LYS A 1 88 ? -4.625 1.124 10.471 1.00 64.06 88 LYS A CA 1
ATOM 704 C C . LYS A 1 88 ? -4.122 1.351 9.038 1.00 64.06 88 LYS A C 1
ATOM 706 O O . LYS A 1 88 ? -3.352 0.562 8.498 1.00 64.06 88 LYS A O 1
ATOM 711 N N . ASP A 1 89 ? -4.604 2.408 8.398 1.00 71.19 89 ASP A N 1
ATOM 712 C CA . ASP A 1 89 ? -4.433 2.714 6.980 1.00 71.19 89 ASP A CA 1
ATOM 713 C C . ASP A 1 89 ? -2.963 2.888 6.574 1.00 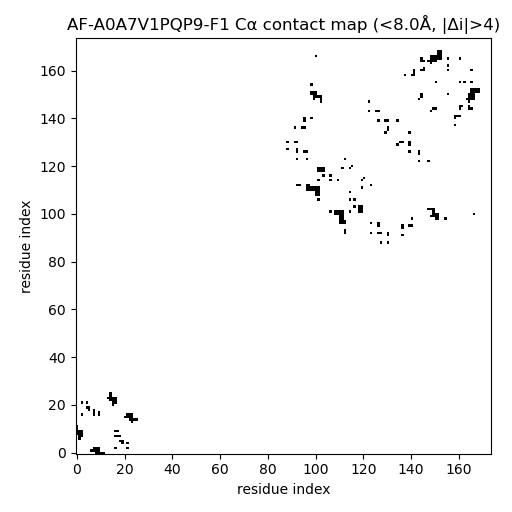71.19 89 ASP A C 1
ATOM 715 O O . ASP A 1 89 ? -2.548 2.366 5.538 1.00 71.19 89 ASP A O 1
ATOM 719 N N . HIS A 1 90 ? -2.153 3.533 7.415 1.00 78.81 90 HIS A N 1
ATOM 720 C CA . HIS A 1 90 ? -0.739 3.770 7.121 1.00 78.81 90 HIS A CA 1
ATOM 721 C C . HIS A 1 90 ? 0.107 2.482 7.096 1.00 78.81 90 HIS A C 1
ATOM 723 O O . HIS A 1 90 ? 1.036 2.357 6.294 1.00 78.81 90 HIS A O 1
ATOM 729 N N . GLU A 1 91 ? -0.210 1.493 7.938 1.00 89.06 91 GLU A N 1
ATOM 730 C CA . GLU A 1 91 ? 0.499 0.206 7.942 1.00 89.06 91 GLU A CA 1
ATOM 731 C C . GLU A 1 91 ? 0.202 -0.582 6.659 1.00 89.06 91 GLU A C 1
ATOM 733 O O . GLU A 1 91 ? 1.122 -1.027 5.967 1.00 89.06 91 GLU A O 1
ATOM 738 N N . TYR A 1 92 ? -1.077 -0.682 6.283 1.00 92.50 92 TYR A N 1
ATOM 739 C CA . TYR A 1 92 ? -1.494 -1.363 5.056 1.00 92.50 92 TYR A CA 1
ATOM 740 C C . TYR A 1 92 ? -0.944 -0.699 3.795 1.00 92.50 92 TYR A C 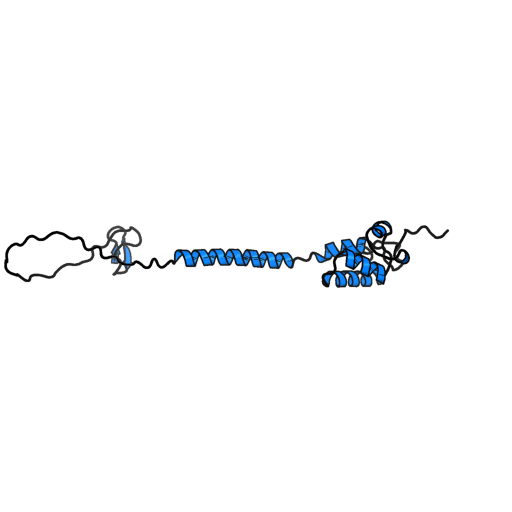1
ATOM 742 O O . TYR A 1 92 ? -0.533 -1.396 2.864 1.00 92.50 92 TYR A O 1
ATOM 750 N N . PHE A 1 93 ? -0.881 0.633 3.776 1.00 95.12 93 PHE A N 1
ATOM 751 C CA . PHE A 1 93 ? -0.256 1.379 2.692 1.00 95.12 93 PHE A CA 1
ATOM 752 C C . PHE A 1 93 ? 1.200 0.945 2.476 1.00 95.12 93 PHE A C 1
ATOM 754 O O . PHE A 1 93 ? 1.563 0.546 1.367 1.00 95.12 93 PHE A O 1
ATOM 761 N N . ASN A 1 94 ? 2.015 0.944 3.535 1.00 95.62 94 ASN A N 1
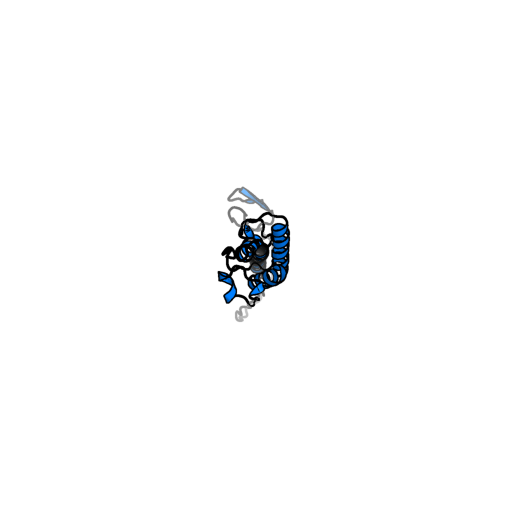ATOM 762 C CA . ASN A 1 94 ? 3.429 0.571 3.446 1.00 95.62 94 ASN A CA 1
ATOM 763 C C . ASN A 1 94 ? 3.619 -0.897 3.040 1.00 95.62 94 ASN A C 1
ATOM 765 O O . ASN A 1 94 ? 4.530 -1.218 2.272 1.00 95.62 94 ASN A O 1
ATOM 769 N N . LEU A 1 95 ? 2.737 -1.794 3.494 1.00 95.31 95 LEU A N 1
ATOM 770 C CA . LEU A 1 95 ? 2.760 -3.204 3.095 1.00 95.31 95 LEU A CA 1
ATOM 771 C C . LEU A 1 95 ? 2.541 -3.396 1.594 1.00 95.31 95 LEU A C 1
ATOM 773 O O . LEU A 1 95 ? 3.172 -4.279 1.018 1.00 95.31 95 LEU A O 1
ATOM 777 N N . VAL A 1 96 ? 1.692 -2.583 0.960 1.00 96.75 96 VAL A N 1
ATOM 778 C CA . VAL A 1 96 ? 1.483 -2.614 -0.495 1.00 96.75 96 VAL A CA 1
ATOM 779 C C . VAL A 1 96 ? 2.625 -1.895 -1.210 1.00 96.75 96 VAL A C 1
ATOM 781 O O . VAL A 1 96 ? 3.281 -2.490 -2.061 1.00 96.75 96 VAL A O 1
ATOM 784 N N . ALA A 1 97 ? 2.896 -0.638 -0.855 1.00 97.19 97 ALA A N 1
ATOM 785 C CA . ALA A 1 97 ? 3.845 0.219 -1.562 1.00 97.19 97 ALA A CA 1
ATOM 786 C C . ALA A 1 97 ? 5.283 -0.341 -1.544 1.00 97.19 97 ALA A C 1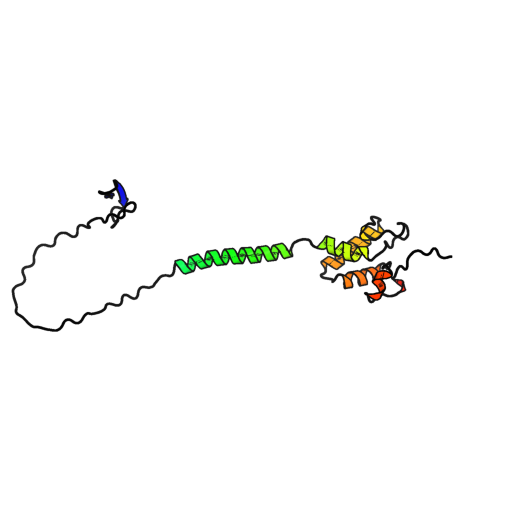
ATOM 788 O O . ALA A 1 97 ? 5.932 -0.369 -2.586 1.00 97.19 97 ALA A O 1
ATOM 789 N N . SER A 1 98 ? 5.737 -0.935 -0.433 1.00 96.69 98 SER A N 1
ATOM 790 C CA . SER A 1 98 ? 7.068 -1.573 -0.328 1.00 96.69 98 SER A CA 1
ATOM 791 C C . SER A 1 98 ? 7.324 -2.731 -1.292 1.00 96.69 98 SER A C 1
ATOM 793 O O . SER A 1 98 ? 8.473 -3.156 -1.486 1.00 96.69 98 SER A O 1
ATOM 795 N N . LYS A 1 99 ? 6.275 -3.253 -1.935 1.00 96.81 99 LYS A N 1
ATOM 796 C CA . LYS A 1 99 ? 6.386 -4.311 -2.946 1.00 96.81 99 LYS A CA 1
ATOM 797 C C . LYS A 1 99 ? 6.758 -3.782 -4.323 1.00 96.81 99 LYS A C 1
ATOM 799 O O . LYS A 1 99 ? 7.168 -4.574 -5.169 1.00 96.81 99 LYS A O 1
ATOM 804 N N . PHE A 1 100 ? 6.684 -2.472 -4.526 1.00 96.25 100 PHE A N 1
ATOM 805 C CA . PHE A 1 100 ? 6.884 -1.825 -5.812 1.00 96.25 100 PHE A CA 1
ATOM 806 C C . PHE A 1 100 ? 8.119 -0.936 -5.814 1.00 96.25 100 PHE A C 1
ATOM 808 O O . PHE A 1 100 ? 8.547 -0.398 -4.791 1.00 96.25 100 PHE A O 1
ATOM 815 N N . VAL A 1 101 ? 8.688 -0.788 -7.000 1.00 95.19 101 VAL A N 1
ATOM 816 C CA . VAL A 1 101 ? 9.579 0.322 -7.332 1.00 95.19 101 VAL A CA 1
ATOM 817 C C . VAL A 1 101 ? 8.732 1.422 -7.967 1.00 95.19 101 VAL A C 1
ATOM 819 O O . VAL A 1 101 ? 7.739 1.129 -8.629 1.00 95.19 101 VAL A O 1
ATOM 822 N N . CYS A 1 102 ? 9.097 2.686 -7.759 1.00 94.06 102 CYS A N 1
ATOM 823 C CA . CYS A 1 102 ? 8.389 3.800 -8.381 1.00 94.06 102 CYS A CA 1
ATOM 824 C C . CYS A 1 102 ? 8.376 3.673 -9.914 1.00 94.06 102 CYS A C 1
ATOM 826 O O . CYS A 1 102 ? 9.436 3.588 -10.542 1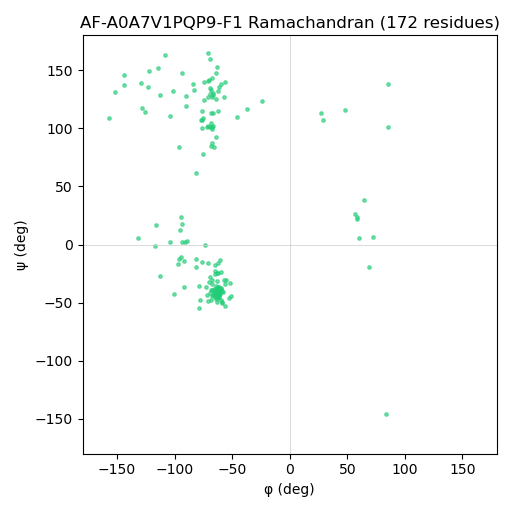.00 94.06 102 CYS A O 1
ATOM 828 N N . SER A 1 103 ? 7.193 3.749 -10.534 1.00 93.06 103 SER A N 1
ATOM 829 C CA . SER A 1 103 ? 7.060 3.563 -11.984 1.00 93.06 103 SER A CA 1
ATOM 830 C C . SER A 1 103 ? 7.568 4.747 -12.818 1.00 93.06 103 SER A C 1
ATOM 832 O O . SER A 1 103 ? 7.466 4.728 -14.045 1.00 93.06 103 SER A O 1
ATOM 834 N N . CYS A 1 104 ? 8.068 5.813 -12.178 1.00 91.81 104 CYS A N 1
ATOM 835 C CA . CYS A 1 104 ? 8.535 7.035 -12.840 1.00 91.81 104 CYS A CA 1
ATOM 836 C C . CYS A 1 104 ? 9.763 6.806 -13.743 1.00 91.81 104 CYS A C 1
ATOM 838 O O . CYS A 1 104 ? 10.021 7.622 -14.623 1.00 91.81 104 CYS A O 1
ATOM 840 N N . GLY A 1 105 ? 10.577 5.777 -13.472 1.00 84.06 105 GLY A N 1
ATOM 841 C CA . GLY A 1 105 ? 11.853 5.509 -14.152 1.00 84.06 105 GLY A CA 1
ATOM 842 C C . GLY A 1 105 ? 12.993 6.511 -13.884 1.00 84.06 105 GLY A C 1
ATOM 843 O O . GLY A 1 105 ? 14.151 6.161 -14.064 1.00 84.06 105 GLY A O 1
ATOM 844 N N . ALA A 1 106 ? 12.704 7.729 -13.414 1.00 87.31 106 ALA A N 1
ATOM 845 C CA . ALA A 1 106 ? 13.702 8.778 -13.158 1.00 87.31 106 ALA A CA 1
ATOM 846 C C . ALA A 1 106 ? 14.203 8.836 -11.702 1.00 87.31 106 ALA A C 1
ATOM 848 O O . ALA A 1 106 ? 15.161 9.537 -11.393 1.00 87.31 106 ALA A O 1
ATOM 849 N N . CYS A 1 107 ? 13.546 8.117 -10.794 1.00 86.31 107 CYS A N 1
ATOM 850 C CA . CYS A 1 107 ? 13.736 8.259 -9.352 1.00 86.31 107 CYS A CA 1
ATOM 851 C C . CYS A 1 107 ? 14.781 7.280 -8.787 1.00 86.31 107 CYS A C 1
ATOM 853 O O . CYS A 1 107 ? 14.770 7.025 -7.590 1.00 86.31 107 CYS A O 1
ATOM 855 N N . GLY A 1 108 ? 15.640 6.692 -9.631 1.00 84.06 108 GLY A N 1
ATOM 856 C CA . GLY A 1 108 ? 16.730 5.808 -9.194 1.00 84.06 108 GLY A CA 1
ATOM 857 C C . GLY A 1 108 ? 16.267 4.509 -8.529 1.00 84.06 108 GLY A C 1
ATOM 858 O O . GLY A 1 108 ? 16.857 4.090 -7.543 1.00 84.06 108 GLY A O 1
ATOM 859 N N . GLU A 1 109 ? 15.183 3.910 -9.029 1.00 82.94 109 GLU A N 1
ATOM 860 C CA . GLU A 1 109 ? 14.638 2.635 -8.528 1.00 82.94 109 GLU A CA 1
ATOM 861 C C . GLU A 1 109 ? 14.243 2.645 -7.037 1.00 82.94 109 GLU A C 1
ATOM 863 O O . GLU A 1 109 ? 14.146 1.601 -6.389 1.00 82.94 109 GLU A O 1
ATOM 868 N N . LEU A 1 110 ? 13.953 3.833 -6.494 1.00 88.56 110 LEU A N 1
ATOM 869 C CA . LEU A 1 110 ? 13.442 3.974 -5.137 1.00 88.56 110 LEU A CA 1
ATOM 870 C C . LEU A 1 110 ? 12.159 3.164 -4.937 1.00 88.56 110 LEU A C 1
ATOM 872 O O . LEU A 1 110 ? 11.256 3.140 -5.782 1.00 88.56 110 LEU A O 1
ATOM 876 N N . SER A 1 111 ? 12.079 2.545 -3.762 1.00 93.31 111 SER A N 1
ATOM 877 C CA . SER A 1 111 ? 10.876 1.863 -3.305 1.00 93.31 111 SER A CA 1
ATOM 878 C C . SER A 1 111 ? 9.708 2.845 -3.229 1.00 93.31 111 SER A C 1
ATOM 880 O O . SER A 1 111 ? 9.886 3.993 -2.808 1.00 93.31 111 SER A O 1
ATOM 882 N N . LEU A 1 112 ? 8.530 2.411 -3.678 1.00 96.06 112 LEU A N 1
ATOM 883 C CA . LEU A 1 112 ? 7.398 3.304 -3.906 1.00 96.06 112 LEU A CA 1
ATOM 884 C C . LEU A 1 112 ? 6.976 4.059 -2.636 1.00 96.06 112 LEU A C 1
ATOM 886 O O . LEU A 1 112 ? 6.717 5.251 -2.717 1.00 96.06 112 LEU A O 1
ATOM 890 N N . GLU A 1 113 ? 6.971 3.417 -1.472 1.00 95.06 113 GLU A N 1
ATOM 891 C CA . GLU A 1 113 ? 6.637 4.004 -0.165 1.00 95.06 113 GLU A CA 1
ATOM 892 C C . GLU A 1 113 ? 7.516 5.203 0.215 1.00 95.06 113 GLU A C 1
ATOM 894 O O . GLU A 1 113 ? 7.043 6.122 0.875 1.00 95.06 113 GLU A O 1
ATOM 899 N N . ASN A 1 114 ? 8.769 5.229 -0.248 1.00 94.50 114 ASN A N 1
ATOM 900 C CA . ASN A 1 114 ? 9.721 6.300 0.055 1.00 94.50 114 ASN A CA 1
ATOM 901 C C . ASN A 1 114 ? 9.785 7.366 -1.049 1.00 94.50 114 ASN A C 1
ATOM 903 O O . ASN A 1 114 ? 10.396 8.420 -0.869 1.00 94.50 114 ASN A O 1
ATOM 907 N N . CYS A 1 115 ? 9.209 7.096 -2.222 1.00 94.38 115 CYS A N 1
ATOM 908 C CA . CYS A 1 115 ? 9.284 8.002 -3.357 1.00 94.38 115 CYS A CA 1
ATOM 909 C C . CYS A 1 115 ? 8.210 9.094 -3.266 1.00 94.38 115 CYS A C 1
ATOM 911 O O . CYS A 1 115 ? 7.033 8.808 -3.073 1.00 94.38 115 CYS A O 1
ATOM 913 N N . VAL A 1 116 ? 8.603 10.350 -3.489 1.00 94.25 116 VAL A N 1
ATOM 914 C CA . VAL A 1 116 ? 7.712 11.526 -3.405 1.00 94.25 116 VAL A CA 1
ATOM 915 C C . VAL A 1 116 ? 7.530 12.250 -4.745 1.00 94.25 116 VAL A C 1
ATOM 917 O O . VAL A 1 116 ? 7.109 13.403 -4.792 1.00 94.25 116 VAL A O 1
ATOM 920 N N . CYS A 1 117 ? 7.867 11.601 -5.864 1.00 95.19 117 CYS A N 1
ATOM 921 C CA . CYS A 1 117 ? 7.684 12.198 -7.188 1.00 95.19 117 CYS A CA 1
ATOM 922 C C . CYS A 1 117 ? 6.198 12.285 -7.587 1.00 95.19 117 CYS A C 1
ATOM 924 O O . CYS A 1 117 ? 5.348 11.583 -7.040 1.00 95.19 117 CYS A O 1
ATOM 926 N N . LEU A 1 118 ? 5.885 13.082 -8.616 1.00 95.56 118 LEU A N 1
ATOM 927 C CA . LEU A 1 118 ? 4.507 13.267 -9.098 1.00 95.56 118 LEU A CA 1
ATOM 928 C C . LEU A 1 118 ? 3.810 11.954 -9.491 1.00 95.56 118 LEU A C 1
ATOM 930 O O . LEU A 1 118 ? 2.596 11.827 -9.326 1.00 95.56 118 LEU A O 1
ATOM 934 N N . THR A 1 119 ? 4.557 10.985 -10.024 1.00 95.50 119 THR A N 1
ATOM 935 C CA . THR A 1 119 ? 4.027 9.652 -10.343 1.00 95.50 119 THR A CA 1
ATOM 936 C C . THR A 1 119 ? 3.738 8.866 -9.068 1.00 95.50 119 THR A C 1
ATOM 938 O O . THR A 1 119 ? 2.610 8.408 -8.901 1.00 95.50 119 THR A O 1
ATOM 941 N N . ALA A 1 120 ? 4.689 8.823 -8.131 1.00 96.38 120 ALA A N 1
ATOM 942 C CA . ALA A 1 120 ? 4.529 8.149 -6.847 1.00 96.38 120 ALA A CA 1
ATOM 943 C C . ALA A 1 120 ? 3.333 8.699 -6.064 1.00 96.38 120 ALA A C 1
ATOM 945 O O . ALA A 1 120 ? 2.529 7.930 -5.562 1.00 96.38 120 ALA A O 1
ATOM 946 N N . THR A 1 121 ? 3.107 10.017 -6.062 1.00 95.94 121 THR A N 1
ATOM 947 C CA . THR A 1 121 ? 1.919 10.608 -5.424 1.00 95.94 121 THR A CA 1
ATOM 948 C C . THR A 1 121 ? 0.607 10.085 -6.028 1.00 95.94 121 THR A C 1
ATOM 950 O O . THR A 1 121 ? -0.366 9.849 -5.307 1.00 95.94 121 THR A O 1
ATOM 953 N N . LYS A 1 122 ? 0.552 9.874 -7.352 1.00 97.19 122 LYS A N 1
ATOM 954 C CA . LYS A 1 122 ? -0.629 9.293 -8.019 1.00 97.19 122 LYS A CA 1
ATOM 955 C C . LYS A 1 122 ? -0.809 7.822 -7.651 1.00 97.19 122 LYS A C 1
ATOM 957 O O . LYS A 1 122 ? -1.938 7.396 -7.410 1.00 97.19 122 LYS A O 1
ATOM 962 N N . GLU A 1 123 ? 0.282 7.068 -7.601 1.00 97.25 123 GLU A N 1
ATOM 963 C CA . GLU A 1 123 ? 0.290 5.663 -7.190 1.00 97.25 123 GLU A CA 1
ATOM 964 C C . GLU A 1 123 ? -0.133 5.518 -5.725 1.00 97.25 123 GLU A C 1
ATOM 966 O O . GLU A 1 123 ? -1.004 4.709 -5.418 1.00 97.25 123 GLU A O 1
ATOM 971 N N . HIS A 1 124 ? 0.376 6.372 -4.833 1.00 97.00 124 HIS A N 1
ATOM 972 C CA . HIS A 1 124 ? 0.006 6.393 -3.419 1.00 97.00 124 HIS A CA 1
ATOM 973 C C . HIS A 1 124 ? -1.479 6.659 -3.226 1.00 97.00 124 HIS A C 1
ATOM 975 O O . HIS A 1 124 ? -2.163 5.927 -2.513 1.00 97.00 124 HIS A O 1
ATOM 981 N N . LYS A 1 125 ? -2.006 7.676 -3.918 1.00 96.69 125 LYS A N 1
ATOM 982 C CA . LYS A 1 125 ? -3.438 7.985 -3.900 1.00 96.69 125 LYS A CA 1
ATOM 983 C C . LYS A 1 125 ? -4.270 6.805 -4.401 1.00 96.69 125 LYS A C 1
ATOM 985 O O . LYS A 1 1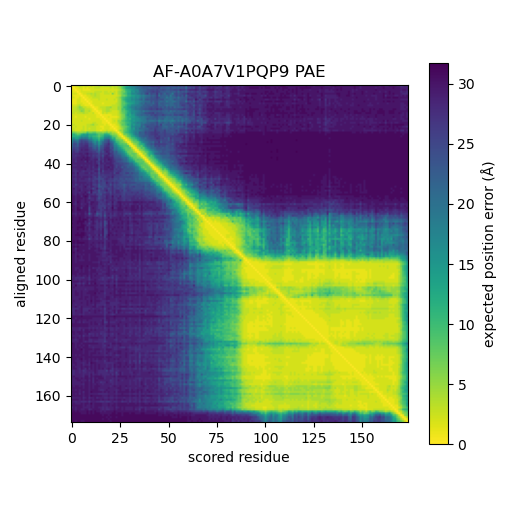25 ? -5.354 6.560 -3.876 1.00 96.69 125 LYS A O 1
ATOM 990 N N . TYR A 1 126 ? -3.783 6.084 -5.408 1.00 97.31 126 TYR A N 1
ATOM 991 C CA . TYR A 1 126 ? -4.459 4.897 -5.918 1.00 97.31 126 TYR A CA 1
ATOM 992 C C . TYR A 1 126 ? -4.454 3.747 -4.901 1.00 97.31 126 TYR A C 1
ATOM 994 O O . TYR A 1 126 ? -5.508 3.162 -4.670 1.00 97.31 126 TYR A O 1
ATOM 1002 N N . ILE A 1 127 ? -3.321 3.479 -4.243 1.00 96.81 127 ILE A N 1
ATOM 1003 C CA . ILE A 1 127 ? -3.215 2.476 -3.170 1.00 96.81 127 ILE A CA 1
ATOM 1004 C C . ILE A 1 127 ? -4.181 2.809 -2.030 1.00 96.81 127 ILE A C 1
ATOM 1006 O O . ILE A 1 127 ? -4.980 1.962 -1.642 1.00 96.81 127 ILE A O 1
ATOM 1010 N N . ASN A 1 128 ? -4.179 4.052 -1.548 1.00 95.38 128 ASN A N 1
ATOM 1011 C CA . ASN A 1 128 ? -5.068 4.477 -0.464 1.00 95.38 128 ASN A CA 1
ATOM 1012 C C . ASN A 1 128 ? -6.551 4.345 -0.838 1.00 95.38 128 ASN A C 1
ATOM 1014 O O . ASN A 1 128 ? -7.363 3.959 -0.004 1.00 95.38 128 ASN A O 1
ATOM 1018 N N . ASN A 1 129 ? -6.907 4.613 -2.097 1.00 95.38 129 ASN A N 1
ATOM 1019 C CA . ASN A 1 129 ? -8.268 4.407 -2.594 1.00 95.38 129 ASN A CA 1
ATOM 1020 C C . ASN A 1 129 ? -8.653 2.916 -2.608 1.00 95.38 129 ASN A C 1
ATOM 1022 O O . ASN A 1 129 ? -9.738 2.554 -2.169 1.00 95.38 129 ASN A O 1
ATOM 1026 N N . LEU A 1 130 ? -7.754 2.028 -3.042 1.00 95.44 130 LEU A N 1
ATOM 1027 C CA . LEU A 1 130 ? -8.010 0.586 -2.995 1.00 95.44 130 LEU A CA 1
ATOM 1028 C C . LEU A 1 130 ? -8.223 0.102 -1.555 1.00 95.44 130 LEU A C 1
ATOM 1030 O O . LEU A 1 130 ? -9.172 -0.637 -1.289 1.00 95.44 130 LEU A O 1
ATOM 1034 N N . LEU A 1 131 ? -7.374 0.547 -0.628 1.00 93.12 131 LEU A N 1
ATOM 1035 C CA . LEU A 1 131 ? -7.440 0.152 0.780 1.00 93.12 131 LEU A CA 1
ATOM 1036 C C . LEU A 1 131 ? -8.690 0.694 1.490 1.00 93.12 131 LEU A C 1
ATOM 1038 O O . LEU A 1 131 ? -9.224 0.018 2.365 1.00 93.12 131 LEU A O 1
ATOM 1042 N N . SER A 1 132 ? -9.215 1.856 1.086 1.00 90.81 132 SER A N 1
ATOM 1043 C CA . SER A 1 132 ? -10.468 2.387 1.641 1.00 90.81 132 SER A CA 1
ATOM 1044 C C . SER A 1 132 ? -11.728 1.685 1.116 1.00 90.81 132 SER A C 1
ATOM 1046 O O . SER A 1 132 ? -12.792 1.805 1.717 1.00 90.81 132 SER A O 1
ATOM 1048 N N . GLN A 1 133 ? -11.620 0.913 0.031 1.00 90.25 133 GLN A N 1
ATOM 1049 C CA . GLN A 1 133 ? -12.725 0.169 -0.587 1.00 90.25 133 GLN A CA 1
ATOM 1050 C C . GLN A 1 133 ? -12.835 -1.293 -0.108 1.00 90.25 133 GLN A C 1
ATOM 1052 O O . GLN A 1 133 ? -13.379 -2.132 -0.823 1.00 90.25 133 GLN A O 1
ATOM 1057 N N . ASN A 1 134 ? -12.325 -1.625 1.085 1.00 85.12 134 ASN A N 1
ATOM 1058 C CA . ASN A 1 134 ? -12.297 -2.992 1.636 1.00 85.12 134 ASN A CA 1
ATOM 1059 C C . ASN A 1 134 ? -11.547 -4.024 0.765 1.00 85.12 134 ASN A C 1
ATOM 1061 O O . ASN A 1 134 ? -11.777 -5.227 0.898 1.00 85.12 134 ASN A O 1
ATOM 1065 N N . ASN A 1 135 ? -10.638 -3.591 -0.116 1.00 90.19 135 ASN A N 1
ATOM 1066 C CA . ASN A 1 135 ? -9.761 -4.532 -0.810 1.00 90.19 135 ASN A CA 1
ATOM 1067 C C . ASN A 1 135 ? -8.743 -5.117 0.172 1.00 90.19 135 ASN A C 1
ATOM 1069 O O . ASN A 1 135 ? -8.186 -4.418 1.019 1.00 90.19 135 ASN A O 1
ATOM 1073 N N . THR A 1 136 ? -8.444 -6.402 0.014 1.00 94.56 136 THR A N 1
ATOM 1074 C CA . THR A 1 136 ? -7.333 -7.031 0.733 1.00 94.56 136 THR A CA 1
ATOM 1075 C C . THR A 1 136 ? -5.988 -6.512 0.216 1.00 94.56 136 THR A C 1
ATOM 1077 O O . THR A 1 136 ? -5.880 -6.049 -0.923 1.00 94.56 136 THR A O 1
ATOM 1080 N N . ILE A 1 137 ? -4.930 -6.656 1.021 1.00 95.06 137 ILE A N 1
ATOM 1081 C CA . ILE A 1 137 ? -3.556 -6.285 0.634 1.00 95.06 137 ILE A CA 1
ATOM 1082 C C . ILE A 1 137 ? -3.172 -6.943 -0.700 1.00 95.06 137 ILE A C 1
ATOM 1084 O O . ILE A 1 137 ? -2.674 -6.272 -1.601 1.00 95.06 137 ILE A O 1
ATOM 1088 N N . SER A 1 138 ? -3.455 -8.239 -0.865 1.00 95.94 138 SER A N 1
ATOM 1089 C CA . SER A 1 138 ? -3.123 -8.978 -2.089 1.00 95.94 138 SER A CA 1
ATOM 1090 C C . SER A 1 138 ? -3.887 -8.470 -3.311 1.00 95.94 138 SER A C 1
ATOM 1092 O O . SER A 1 138 ? -3.299 -8.328 -4.380 1.00 95.94 138 SER A O 1
ATOM 1094 N N . GLN A 1 139 ? -5.177 -8.147 -3.163 1.00 96.38 139 GLN A N 1
ATOM 1095 C CA . GLN A 1 139 ? -5.961 -7.540 -4.244 1.00 96.38 139 GLN A CA 1
ATOM 1096 C C . GLN A 1 139 ? -5.411 -6.164 -4.624 1.00 96.38 139 GLN A C 1
ATOM 1098 O O . GLN A 1 139 ? -5.286 -5.866 -5.811 1.00 96.38 139 GLN A O 1
ATOM 1103 N N . ALA A 1 140 ? -5.024 -5.352 -3.635 1.00 96.88 140 ALA A N 1
ATOM 1104 C CA . ALA A 1 140 ? -4.419 -4.051 -3.881 1.00 96.88 140 ALA A CA 1
ATOM 1105 C C . ALA A 1 140 ? -3.079 -4.178 -4.625 1.00 96.88 140 ALA A C 1
ATOM 1107 O O . ALA A 1 140 ? -2.864 -3.474 -5.608 1.00 96.88 140 ALA A O 1
ATOM 1108 N N . ILE A 1 141 ? -2.217 -5.122 -4.228 1.00 97.50 141 ILE A N 1
ATOM 1109 C CA . ILE A 1 141 ? -0.953 -5.412 -4.923 1.00 97.50 141 ILE A CA 1
ATOM 1110 C C . ILE A 1 141 ? -1.218 -5.807 -6.381 1.00 97.50 141 ILE A C 1
ATOM 1112 O O . ILE A 1 141 ? -0.633 -5.224 -7.290 1.00 97.50 141 ILE A O 1
ATOM 1116 N N . VAL A 1 142 ? -2.133 -6.746 -6.635 1.00 97.25 142 VAL A N 1
ATOM 1117 C CA . VAL A 1 142 ? -2.458 -7.169 -8.009 1.00 97.25 142 VAL A CA 1
ATOM 1118 C C . VAL A 1 142 ? -3.015 -6.001 -8.833 1.00 97.25 142 VAL A C 1
ATOM 1120 O O . VAL A 1 142 ? -2.597 -5.794 -9.971 1.00 97.25 142 VAL A O 1
ATOM 1123 N N . ALA A 1 143 ? -3.909 -5.189 -8.263 1.00 97.38 143 ALA A N 1
ATOM 1124 C CA . ALA A 1 143 ? -4.490 -4.033 -8.945 1.00 97.38 143 ALA A CA 1
ATOM 1125 C C . ALA A 1 143 ? -3.438 -2.967 -9.302 1.00 97.38 143 ALA A C 1
ATOM 1127 O O . ALA A 1 143 ? -3.419 -2.462 -10.428 1.00 97.38 143 ALA A O 1
ATOM 1128 N N . VAL A 1 144 ? -2.529 -2.653 -8.374 1.00 97.38 144 VAL A N 1
ATOM 1129 C CA . VAL A 1 144 ? -1.419 -1.713 -8.597 1.00 97.38 144 VAL A CA 1
ATOM 1130 C C . VAL A 1 144 ? -0.469 -2.250 -9.662 1.00 97.38 144 VAL A C 1
ATOM 1132 O O . VAL A 1 144 ? -0.153 -1.525 -10.606 1.00 97.38 144 VAL A O 1
ATOM 1135 N N . ALA A 1 145 ? -0.085 -3.526 -9.578 1.00 97.12 145 ALA A N 1
ATOM 1136 C CA . ALA A 1 145 ? 0.786 -4.161 -10.561 1.00 97.12 145 ALA A CA 1
ATOM 1137 C C . ALA A 1 145 ? 0.167 -4.145 -11.965 1.00 97.12 145 ALA A C 1
ATOM 1139 O O . ALA A 1 145 ? 0.838 -3.817 -12.939 1.00 97.12 145 ALA A O 1
ATOM 1140 N N . ASN A 1 146 ? -1.130 -4.424 -12.089 1.00 96.62 146 ASN A N 1
ATOM 1141 C CA . ASN A 1 146 ? -1.806 -4.398 -13.383 1.00 96.62 146 ASN A CA 1
ATOM 1142 C C . ASN A 1 146 ? -1.848 -2.985 -13.985 1.00 96.62 146 ASN A C 1
ATOM 1144 O O . ASN A 1 146 ? -1.632 -2.825 -15.194 1.00 96.62 146 ASN A O 1
ATOM 1148 N N . LYS A 1 147 ? -2.071 -1.966 -13.145 1.00 96.88 147 LYS A N 1
ATOM 1149 C CA . LYS A 1 147 ? -2.201 -0.568 -13.568 1.00 96.88 147 LYS A CA 1
ATOM 1150 C C . LYS A 1 147 ? -0.864 0.113 -13.869 1.00 96.88 147 LYS A C 1
ATOM 1152 O O . LYS A 1 147 ? -0.755 0.766 -14.902 1.00 96.88 147 LYS A O 1
ATOM 1157 N N . TYR A 1 148 ? 0.124 -0.027 -12.987 1.00 95.50 148 TYR A N 1
ATOM 1158 C CA . TYR A 1 148 ? 1.401 0.697 -13.056 1.00 95.50 148 TYR A CA 1
ATOM 1159 C C . TYR A 1 148 ? 2.602 -0.208 -13.346 1.00 95.50 148 TYR A C 1
ATOM 1161 O O . TYR A 1 148 ? 3.555 0.239 -13.980 1.00 95.50 148 TYR A O 1
ATOM 1169 N N . GLY A 1 149 ? 2.548 -1.487 -12.971 1.00 94.94 149 GLY A N 1
ATOM 1170 C CA . GLY A 1 149 ? 3.663 -2.427 -13.109 1.00 94.94 149 GLY A CA 1
ATOM 1171 C C . GLY A 1 149 ? 4.646 -2.335 -11.946 1.00 94.94 149 GLY A C 1
ATOM 1172 O O . GLY A 1 149 ? 4.247 -2.087 -10.813 1.00 94.94 149 GLY A O 1
ATOM 1173 N N . TRP A 1 150 ? 5.929 -2.552 -12.240 1.00 94.81 150 TRP A N 1
ATOM 1174 C CA . TRP A 1 150 ? 7.056 -2.363 -11.318 1.00 94.81 150 TRP A CA 1
ATOM 1175 C C . TRP A 1 150 ? 6.989 -3.148 -9.998 1.00 94.81 150 TRP A C 1
ATOM 1177 O O . TRP A 1 150 ? 7.608 -2.766 -9.001 1.00 94.81 150 TRP A O 1
ATOM 1187 N N . LEU A 1 151 ? 6.283 -4.283 -9.985 1.00 96.38 151 LEU A N 1
ATOM 1188 C CA . LEU A 1 151 ? 6.284 -5.201 -8.846 1.00 96.38 151 LEU A CA 1
ATOM 1189 C C . LEU A 1 151 ? 7.672 -5.831 -8.705 1.00 96.38 151 LEU A C 1
ATOM 1191 O O . LEU A 1 151 ? 8.164 -6.424 -9.660 1.00 96.38 151 LEU A O 1
ATOM 1195 N N . LYS A 1 152 ? 8.303 -5.764 -7.532 1.00 95.12 152 LYS A N 1
ATOM 1196 C CA . LYS A 1 152 ? 9.624 -6.380 -7.336 1.00 95.12 152 LYS A CA 1
ATOM 1197 C C . LYS A 1 152 ? 9.539 -7.895 -7.534 1.00 95.12 152 LYS A C 1
ATOM 1199 O O . LYS A 1 152 ? 8.683 -8.559 -6.946 1.00 95.12 152 LYS A O 1
ATOM 1204 N N . SER A 1 153 ? 10.464 -8.447 -8.315 1.00 94.25 153 SER A N 1
ATOM 1205 C CA . SER A 1 153 ? 10.514 -9.870 -8.683 1.00 94.25 153 SER A CA 1
ATOM 1206 C C . SER A 1 153 ? 10.453 -10.836 -7.501 1.00 94.25 153 SER A C 1
ATOM 1208 O O . SER A 1 153 ? 9.822 -11.882 -7.608 1.00 94.25 153 SER A O 1
ATOM 1210 N N . GLN A 1 154 ? 11.011 -10.468 -6.347 1.00 92.81 154 GLN A N 1
ATOM 1211 C CA . GLN A 1 154 ? 10.953 -11.278 -5.124 1.00 92.81 154 GLN A CA 1
ATOM 1212 C C . GLN A 1 154 ? 9.525 -11.567 -4.625 1.00 92.81 154 GLN A C 1
ATOM 1214 O O . GLN A 1 154 ? 9.300 -12.547 -3.918 1.00 92.81 154 GLN A O 1
ATOM 1219 N N . TYR A 1 155 ? 8.551 -10.730 -4.990 1.00 94.38 155 TYR A N 1
ATOM 1220 C CA . TYR A 1 155 ? 7.148 -10.903 -4.613 1.00 94.38 155 TYR A CA 1
ATOM 1221 C C . TYR A 1 155 ? 6.317 -11.576 -5.705 1.00 94.38 155 TYR A C 1
ATOM 1223 O O . TYR A 1 155 ? 5.242 -12.090 -5.411 1.00 94.38 155 TYR A O 1
ATOM 1231 N N . TYR A 1 156 ? 6.813 -11.622 -6.942 1.00 91.81 156 TYR A N 1
ATOM 1232 C CA . TYR A 1 156 ? 6.094 -12.160 -8.096 1.00 91.81 156 TYR A CA 1
ATOM 1233 C C . TYR A 1 156 ? 5.508 -13.570 -7.891 1.00 91.81 156 TYR A C 1
ATOM 1235 O O . TYR A 1 156 ? 4.333 -13.744 -8.203 1.00 91.81 156 TYR A O 1
ATOM 1243 N N . PRO A 1 157 ? 6.222 -14.557 -7.306 1.00 93.00 157 PRO A N 1
ATOM 1244 C CA . PRO A 1 157 ? 5.675 -15.909 -7.145 1.00 93.00 157 PRO A CA 1
ATOM 1245 C C . PRO A 1 157 ? 4.425 -15.990 -6.255 1.00 93.00 157 PRO A C 1
ATOM 1247 O O . PRO A 1 157 ? 3.738 -17.005 -6.259 1.00 93.00 157 PRO A O 1
ATOM 1250 N N . GLN A 1 158 ? 4.144 -14.946 -5.467 1.00 93.06 158 GLN A N 1
ATOM 1251 C CA . GLN A 1 158 ? 3.050 -14.917 -4.493 1.00 93.06 158 GLN A CA 1
ATOM 1252 C C . GLN A 1 158 ? 1.750 -14.340 -5.070 1.00 93.06 158 GLN A C 1
ATOM 1254 O O . GLN A 1 158 ? 0.694 -14.491 -4.457 1.00 93.06 158 GLN A O 1
ATOM 1259 N N . TYR A 1 159 ? 1.805 -13.672 -6.227 1.00 93.06 159 TYR A N 1
ATOM 1260 C CA . TYR A 1 159 ? 0.673 -12.936 -6.789 1.00 93.06 159 TYR A CA 1
ATOM 1261 C C . TYR A 1 159 ? 0.430 -13.333 -8.246 1.00 93.06 159 TYR A C 1
ATOM 1263 O O . TYR A 1 159 ? 1.362 -13.468 -9.033 1.00 93.06 159 TYR A O 1
ATOM 1271 N N . GLN A 1 160 ? -0.842 -13.475 -8.628 1.00 91.94 160 GLN A N 1
ATOM 1272 C CA . GLN A 1 160 ? -1.248 -13.749 -10.012 1.00 91.94 160 GLN A CA 1
ATOM 1273 C C . GLN A 1 160 ? -1.128 -12.475 -10.858 1.00 91.94 160 GLN A C 1
ATOM 1275 O O . GLN A 1 160 ? -2.104 -11.771 -11.107 1.00 91.94 160 GLN A O 1
ATOM 1280 N N . VAL A 1 161 ? 0.100 -12.148 -11.242 1.00 93.88 161 VAL A N 1
ATOM 1281 C CA . VAL A 1 161 ? 0.453 -10.960 -12.022 1.00 93.88 161 VAL A CA 1
ATOM 1282 C C . VAL A 1 161 ? 1.156 -11.416 -13.303 1.00 93.88 161 VAL A C 1
ATOM 1284 O O . VAL A 1 161 ? 1.804 -12.460 -13.327 1.00 93.88 161 VAL A O 1
ATOM 1287 N N . ASP A 1 162 ? 1.019 -10.669 -14.395 1.00 94.31 162 ASP A N 1
ATOM 1288 C CA . ASP A 1 162 ? 1.753 -10.955 -15.631 1.00 94.31 162 ASP A CA 1
ATOM 1289 C C . ASP A 1 162 ? 3.247 -10.620 -15.463 1.00 94.31 162 ASP A C 1
ATOM 1291 O O . ASP A 1 162 ? 3.603 -9.603 -14.861 1.00 94.31 162 ASP A O 1
ATOM 1295 N N . LYS A 1 163 ? 4.142 -11.444 -16.023 1.00 93.19 163 LYS A N 1
ATOM 1296 C CA . LYS A 1 163 ? 5.600 -11.242 -15.947 1.00 93.19 163 LYS A CA 1
ATOM 1297 C C . LYS A 1 163 ? 6.040 -9.861 -16.464 1.00 93.19 163 LYS A C 1
ATOM 1299 O O . LYS A 1 163 ? 7.008 -9.304 -15.957 1.00 93.19 163 LYS A O 1
ATOM 1304 N N . SER A 1 164 ? 5.324 -9.284 -17.430 1.00 93.94 164 SER A N 1
ATOM 1305 C CA . SER A 1 164 ? 5.562 -7.936 -17.975 1.00 93.94 164 SER A CA 1
ATOM 1306 C C . SER A 1 164 ? 5.348 -6.802 -16.966 1.00 93.94 164 SER A C 1
ATOM 1308 O O . SER A 1 164 ? 5.821 -5.687 -17.180 1.00 93.94 164 SER A O 1
ATOM 1310 N N . LYS A 1 165 ? 4.650 -7.064 -15.857 1.00 95.06 165 LYS A N 1
ATOM 1311 C CA . LYS A 1 165 ? 4.392 -6.096 -14.781 1.00 95.06 165 LYS A CA 1
ATOM 1312 C C . LYS A 1 165 ? 5.422 -6.176 -13.652 1.00 95.06 165 LYS A C 1
ATOM 1314 O O . LYS A 1 165 ? 5.303 -5.454 -12.662 1.00 95.06 165 LYS A O 1
ATOM 1319 N N . VAL A 1 166 ? 6.420 -7.044 -13.792 1.00 94.56 166 VAL A N 1
ATOM 1320 C CA . VAL A 1 166 ? 7.433 -7.321 -12.776 1.00 94.56 166 VAL A CA 1
ATOM 1321 C C . VAL A 1 166 ? 8.724 -6.587 -13.113 1.00 94.56 166 VAL A C 1
ATOM 1323 O O . VAL A 1 166 ? 9.231 -6.657 -14.230 1.00 94.56 166 VAL A O 1
ATOM 1326 N N . TRP A 1 167 ? 9.282 -5.911 -12.119 1.00 92.38 167 TRP A N 1
ATOM 1327 C CA . TRP A 1 167 ? 10.616 -5.339 -12.159 1.00 92.38 167 TRP A CA 1
ATOM 1328 C C . TRP A 1 167 ? 11.630 -6.364 -11.635 1.00 92.38 167 TRP A C 1
ATOM 1330 O O . TRP A 1 167 ? 11.550 -6.821 -10.492 1.00 92.38 167 TRP A O 1
ATOM 1340 N N . PHE A 1 168 ? 12.580 -6.737 -12.493 1.00 90.56 168 PHE A N 1
ATOM 1341 C CA . PHE A 1 168 ? 13.597 -7.761 -12.223 1.00 90.56 168 PHE A CA 1
ATOM 1342 C C . PHE A 1 168 ? 14.933 -7.201 -11.713 1.00 90.56 168 PHE A C 1
ATOM 1344 O O . PHE A 1 168 ? 15.905 -7.946 -11.637 1.00 90.56 168 PHE A O 1
ATOM 1351 N N . GLY A 1 169 ? 14.980 -5.925 -11.322 1.00 81.81 169 GLY A N 1
ATOM 1352 C CA . GLY A 1 169 ? 16.236 -5.249 -11.015 1.00 81.81 169 GLY A CA 1
ATOM 1353 C C . GLY A 1 169 ? 16.879 -4.671 -12.270 1.00 81.81 169 GLY A C 1
ATOM 1354 O O . GLY A 1 169 ? 16.889 -5.315 -13.322 1.00 81.81 169 GLY A O 1
ATOM 1355 N N . GLY A 1 170 ? 17.417 -3.457 -12.168 1.00 66.81 170 GLY A N 1
ATOM 1356 C CA . GLY A 1 170 ? 18.278 -2.883 -13.189 1.00 66.81 170 GLY A CA 1
ATOM 1357 C C . GLY A 1 170 ? 19.588 -3.660 -13.300 1.00 66.81 170 GLY A C 1
ATOM 1358 O O . GLY A 1 170 ? 20.606 -3.256 -12.752 1.00 66.81 170 GLY A O 1
ATOM 1359 N N . ILE A 1 171 ? 19.601 -4.753 -14.064 1.00 50.94 171 ILE A N 1
ATOM 1360 C CA . ILE A 1 171 ? 20.783 -5.034 -14.876 1.00 50.94 171 ILE A CA 1
ATOM 1361 C C . ILE A 1 171 ? 20.637 -4.053 -16.029 1.00 50.94 171 ILE A C 1
ATOM 1363 O O . ILE A 1 171 ? 19.727 -4.189 -16.851 1.00 50.94 171 ILE A O 1
ATOM 1367 N N . SER A 1 172 ? 21.471 -3.013 -16.033 1.00 43.31 172 SER A N 1
ATOM 1368 C CA . SER A 1 172 ? 21.734 -2.220 -17.229 1.00 43.31 172 SER A CA 1
ATOM 1369 C C . SER A 1 172 ? 21.746 -3.179 -18.412 1.00 43.31 172 SER A C 1
ATOM 1371 O O . SER A 1 172 ? 22.555 -4.108 -18.418 1.00 43.31 172 SER A O 1
ATOM 1373 N N . ARG A 1 173 ? 20.812 -3.007 -19.351 1.00 42.06 173 ARG A N 1
ATOM 1374 C CA . ARG A 1 173 ? 20.862 -3.688 -20.644 1.00 42.06 173 ARG A CA 1
ATOM 1375 C C . ARG A 1 173 ? 22.304 -3.556 -21.150 1.00 42.06 173 ARG A C 1
ATOM 1377 O O . ARG A 1 173 ? 22.735 -2.429 -21.389 1.00 42.06 173 ARG 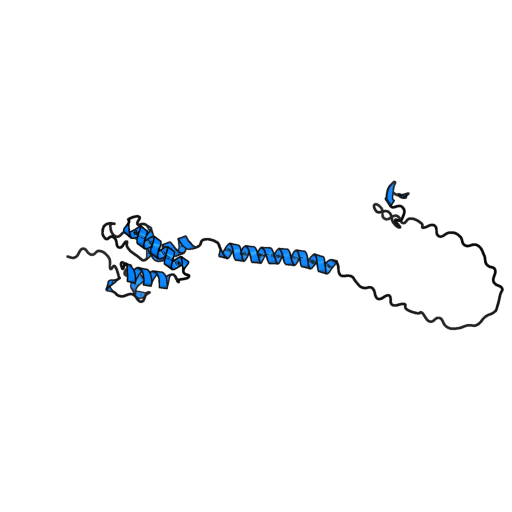A O 1
ATOM 1384 N N . GLN A 1 174 ? 23.046 -4.664 -21.158 1.00 36.91 174 GLN A N 1
ATOM 1385 C CA . GLN A 1 174 ? 24.289 -4.766 -21.916 1.00 36.91 174 GLN A CA 1
ATOM 1386 C C . GLN A 1 174 ? 23.941 -4.697 -23.399 1.00 36.91 174 GLN A C 1
ATOM 1388 O O . GLN A 1 174 ? 22.862 -5.227 -23.764 1.00 36.91 174 GLN A O 1
#

Solvent-accessible surface area (backbone atoms only — not comparable to full-atom values): 11040 Å² total; per-residue (Å²): 69,66,37,93,88,76,62,50,81,39,63,84,83,52,61,49,36,91,86,79,66,52,68,52,86,75,87,86,76,85,84,84,84,81,93,76,82,91,80,82,89,78,91,79,83,94,75,86,80,79,81,79,76,84,73,76,80,75,62,59,70,59,60,56,52,47,54,58,50,50,53,52,52,50,50,53,52,50,49,51,56,51,59,72,66,54,88,60,61,69,61,56,46,45,65,42,29,63,48,23,35,40,76,68,77,77,69,78,72,36,42,27,66,80,42,81,47,80,56,32,51,54,51,50,54,50,52,54,51,38,55,74,67,76,45,50,67,67,56,42,42,45,53,46,24,74,75,68,26,29,28,35,49,92,54,45,90,80,49,98,63,63,76,89,26,44,33,81,68,87,69,74,84,125

Radius of gyration: 43.57 Å; Cα contacts (8 Å, |Δi|>4): 150; chains: 1; bounding box: 96×42×105 Å

Sequence (174 aa):
MKCSNCNTQNKSDSKVCINCGHKFETADNNVETIKVKNIQSENDEYQAHKKYVKGKNFDILTELRNHKIFTAVAIIITGYFFYQALPKDHEYFNLVASKFVCSCGACGELSLENCVCLTATKEHKYINNLLSQNNTISQAIVAVANKYGWLKSQYYPQYQVDKSKVWFGGISRQ

Foldseek 3Di:
DADPPPRDDDDPPDQADPPPRHGDDDPPDDDDDDDDDDDDDDDDDDDDDDPPPPDPPPCVVVVVVVVVVVVVVVCVVVVVVVVVVPDPLLVLLCLQQQQFFQLPVPQVRDGLNPDDDPSSVVLSVQLSVCVVVVHDSQRSNQVSLVVRAGGEPVCVVVHPHDPRSYDDDDPPDD

pLDDT: mean 78.93, std 20.55, range [36.25, 97.5]

Mean predicted aligned error: 19.07 Å

Secondary structure (DSSP, 8-state):
-B-TTT--B--TT-SB-TTT-PBP-----------------------------------HHHHHHHHHHHHHHHHHHHHHHHHHTS--HHHHHHHHHTTBB-TTSSSTT-BGGG--SHHHHHHHHHHHHHHHTT--HHHHHHHHHHHH--EEGGGGGGS---GGGEE-------